Protein AF-A0A9X2Z5C6-F1 (afdb_monomer_lite)

Foldseek 3Di:
DDDDDDDLLRLLCLLVVLQVPDPDHLVRLCVVVVHDSVLSVCSNPPSDCVNSVVSQVSNCVRVPDHDDDDDDDDDDPDD

pLDDT: mean 86.33, std 12.69, range [54.22, 97.69]

Sequence (79 aa):
MKETQYDAEGLREEAATAIEDSPYTQTDVAEQLDVARTSVNRAVNATTPKFEKLRQRIVEHLRGGRVEKRVTFVHVQDE

Structure (mmCIF, N/CA/C/O backbone):
data_AF-A0A9X2Z5C6-F1
#
_entry.id   AF-A0A9X2Z5C6-F1
#
loop_
_atom_site.group_PDB
_atom_site.id
_atom_site.type_symbol
_atom_site.label_atom_id
_atom_site.label_alt_id
_atom_site.label_comp_id
_atom_site.label_asym_id
_atom_site.label_entity_id
_atom_site.label_seq_id
_atom_site.pdbx_PDB_ins_code
_atom_site.Cartn_x
_atom_site.Cartn_y
_atom_site.Cartn_z
_atom_site.occupancy
_atom_site.B_iso_or_equiv
_atom_site.auth_seq_id
_atom_site.auth_comp_id
_atom_site.auth_asym_id
_atom_site.auth_atom_id
_atom_site.pdbx_PDB_model_num
ATOM 1 N N . MET A 1 1 ? -6.236 19.852 -10.881 1.00 55.56 1 MET A N 1
ATOM 2 C CA . MET A 1 1 ? -5.668 18.630 -10.272 1.00 55.56 1 MET A CA 1
ATOM 3 C C . MET A 1 1 ? -4.164 18.808 -10.211 1.00 55.56 1 MET A C 1
ATOM 5 O O . MET A 1 1 ? -3.608 19.333 -11.167 1.00 55.56 1 MET A O 1
ATOM 9 N N . LYS A 1 2 ? -3.533 18.492 -9.078 1.00 61.75 2 LYS A N 1
ATOM 10 C CA . LYS A 1 2 ? -2.078 18.593 -8.912 1.00 61.75 2 LYS A CA 1
ATOM 11 C C . LYS A 1 2 ? -1.482 17.278 -9.417 1.00 61.75 2 LYS A C 1
ATOM 13 O O . LYS A 1 2 ? -1.908 16.224 -8.960 1.00 61.75 2 LYS A O 1
ATOM 18 N N . GLU A 1 3 ? -0.598 17.339 -10.404 1.00 69.31 3 GLU A N 1
ATOM 19 C CA . GLU A 1 3 ? 0.095 16.155 -10.915 1.00 69.31 3 GLU A CA 1
ATOM 20 C C . GLU A 1 3 ? 1.325 15.892 -10.044 1.00 69.31 3 GLU A C 1
ATOM 22 O O . GLU A 1 3 ? 2.160 16.783 -9.883 1.00 69.31 3 GLU A O 1
ATOM 27 N N . THR A 1 4 ? 1.436 14.680 -9.500 1.00 76.81 4 THR A N 1
ATOM 28 C CA . THR A 1 4 ? 2.636 14.221 -8.792 1.00 76.81 4 THR A CA 1
ATOM 29 C C . THR A 1 4 ? 3.260 13.086 -9.590 1.00 76.81 4 THR A C 1
ATOM 31 O O . THR A 1 4 ? 2.577 12.132 -9.959 1.00 76.81 4 THR A O 1
ATOM 34 N N . GLN A 1 5 ? 4.550 13.211 -9.893 1.00 79.50 5 GLN A N 1
ATOM 35 C CA . GLN A 1 5 ? 5.308 12.197 -10.618 1.00 79.50 5 GLN A CA 1
ATOM 36 C C . GLN A 1 5 ? 6.176 11.429 -9.630 1.00 79.50 5 GLN A C 1
ATOM 38 O O . GLN A 1 5 ? 6.888 12.037 -8.835 1.00 79.50 5 GLN A O 1
ATOM 43 N N . TYR A 1 6 ? 6.113 10.104 -9.711 1.00 78.44 6 TYR A N 1
ATOM 44 C CA . TYR A 1 6 ? 6.885 9.201 -8.872 1.00 78.44 6 TYR A CA 1
ATOM 45 C C . TYR A 1 6 ? 7.748 8.306 -9.757 1.00 78.44 6 TYR A C 1
ATOM 47 O O . TYR A 1 6 ? 7.262 7.731 -10.735 1.00 78.44 6 TYR A O 1
ATOM 55 N N . ASP A 1 7 ? 9.017 8.163 -9.399 1.00 86.31 7 ASP A N 1
ATOM 56 C CA . ASP A 1 7 ? 9.845 7.049 -9.839 1.00 86.31 7 ASP A CA 1
ATOM 57 C C . ASP A 1 7 ? 9.526 5.789 -8.999 1.00 86.31 7 ASP A C 1
ATOM 59 O O . ASP A 1 7 ? 8.635 5.788 -8.144 1.00 86.31 7 ASP A O 1
ATOM 63 N N . ALA A 1 8 ? 10.217 4.675 -9.253 1.00 83.81 8 ALA A N 1
ATOM 64 C CA . ALA A 1 8 ? 9.917 3.408 -8.584 1.00 83.81 8 ALA A CA 1
ATOM 65 C C . ALA A 1 8 ? 10.154 3.447 -7.062 1.00 83.81 8 ALA A C 1
ATOM 67 O O . ALA A 1 8 ? 9.443 2.752 -6.323 1.00 83.81 8 ALA A O 1
ATOM 68 N N . GLU A 1 9 ? 11.140 4.227 -6.607 1.00 88.94 9 GLU A N 1
ATOM 69 C CA . GLU A 1 9 ? 11.438 4.424 -5.190 1.00 88.94 9 GLU 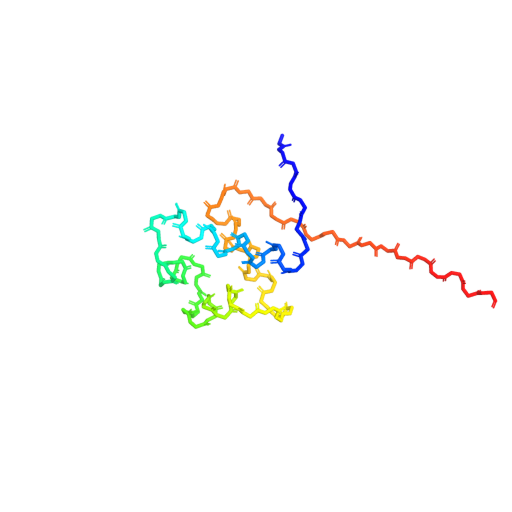A CA 1
ATOM 70 C C . GLU A 1 9 ? 10.455 5.414 -4.569 1.00 88.94 9 GLU A C 1
ATOM 72 O O . GLU A 1 9 ? 9.805 5.061 -3.582 1.00 88.94 9 GLU A O 1
ATOM 77 N N . GLY A 1 10 ? 10.224 6.560 -5.218 1.00 90.88 10 GLY A N 1
ATOM 78 C CA . GLY A 1 10 ? 9.232 7.534 -4.765 1.00 90.88 10 GLY A CA 1
ATOM 79 C C . GLY A 1 10 ? 7.824 6.941 -4.635 1.00 90.88 10 GLY A C 1
ATOM 80 O O . GLY A 1 10 ? 7.115 7.219 -3.673 1.00 90.88 10 GLY A O 1
ATOM 81 N N . LEU A 1 11 ? 7.422 6.041 -5.539 1.00 90.56 11 LEU A N 1
ATOM 82 C CA . LEU A 1 11 ? 6.126 5.357 -5.460 1.00 90.56 11 LEU A CA 1
ATOM 83 C C . LEU A 1 11 ? 6.060 4.356 -4.293 1.00 90.56 11 LEU A C 1
ATOM 85 O O . LEU A 1 11 ? 4.990 4.122 -3.730 1.00 90.56 11 LEU A O 1
ATOM 89 N N . ARG A 1 12 ? 7.186 3.725 -3.939 1.00 94.44 12 ARG A N 1
ATOM 90 C CA . ARG A 1 12 ? 7.272 2.856 -2.755 1.00 94.44 12 ARG A CA 1
ATOM 91 C C . ARG A 1 12 ? 7.115 3.684 -1.486 1.00 94.44 12 ARG A C 1
ATOM 93 O O . ARG A 1 12 ? 6.352 3.282 -0.613 1.00 94.44 12 ARG A O 1
ATOM 100 N N . GLU A 1 13 ? 7.828 4.801 -1.401 1.00 94.38 13 GLU A N 1
ATOM 101 C CA . GLU A 1 13 ? 7.755 5.710 -0.257 1.00 94.38 13 GLU A CA 1
ATOM 102 C C . GLU A 1 13 ? 6.354 6.293 -0.104 1.00 94.38 13 GLU A C 1
ATOM 104 O O . GLU A 1 13 ? 5.776 6.171 0.969 1.00 94.38 13 GLU A O 1
ATOM 109 N N . GLU A 1 14 ? 5.743 6.784 -1.185 1.00 93.38 14 GLU A N 1
ATOM 110 C CA . GLU A 1 14 ? 4.365 7.281 -1.141 1.00 93.38 14 GLU A CA 1
ATOM 111 C C . GLU A 1 14 ? 3.384 6.195 -0.686 1.00 93.38 14 GLU A C 1
ATOM 113 O O . GLU A 1 14 ? 2.502 6.470 0.120 1.00 93.38 14 GLU A O 1
ATOM 118 N N . ALA A 1 15 ? 3.533 4.948 -1.146 1.00 93.75 15 ALA A N 1
ATOM 119 C CA . ALA A 1 15 ? 2.680 3.855 -0.683 1.00 93.75 15 ALA A CA 1
ATOM 120 C C . A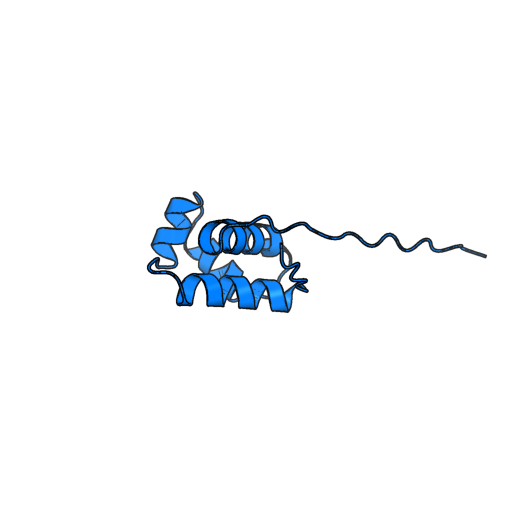LA A 1 15 ? 2.869 3.553 0.814 1.00 93.75 15 ALA A C 1
ATOM 122 O O . ALA A 1 15 ? 1.901 3.195 1.482 1.00 93.75 15 ALA A O 1
ATOM 123 N N . ALA A 1 16 ? 4.088 3.688 1.347 1.00 95.56 16 ALA A N 1
ATOM 124 C CA . ALA A 1 16 ? 4.352 3.537 2.775 1.00 95.56 16 ALA A CA 1
ATOM 125 C C . ALA A 1 16 ? 3.718 4.685 3.576 1.00 95.56 16 ALA A C 1
ATOM 127 O O . ALA A 1 16 ? 2.919 4.428 4.476 1.00 95.56 16 ALA A O 1
ATOM 128 N N . THR A 1 17 ? 3.982 5.930 3.175 1.00 95.19 17 THR A N 1
ATOM 129 C CA . THR A 1 17 ? 3.444 7.134 3.817 1.00 95.19 17 THR A CA 1
ATOM 130 C C . THR A 1 17 ? 1.921 7.186 3.744 1.00 95.19 17 THR A C 1
ATOM 132 O O . THR A 1 17 ? 1.273 7.564 4.710 1.00 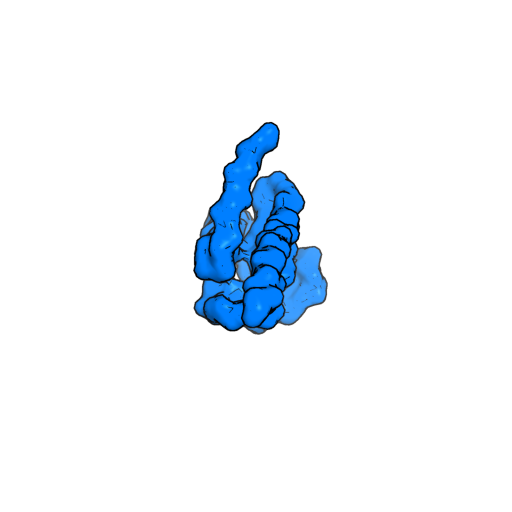95.19 17 THR A O 1
ATOM 135 N N . ALA A 1 18 ? 1.316 6.754 2.635 1.00 94.38 18 ALA A N 1
ATOM 136 C CA . ALA A 1 18 ? -0.135 6.689 2.512 1.00 94.38 18 ALA A CA 1
ATOM 137 C C . ALA A 1 18 ? -0.760 5.742 3.546 1.00 94.38 18 ALA A C 1
ATOM 139 O O . ALA A 1 18 ? -1.827 6.054 4.063 1.00 94.38 18 ALA A O 1
ATOM 140 N N . ILE A 1 19 ? -0.105 4.617 3.867 1.00 94.75 19 ILE A N 1
ATOM 141 C CA . ILE A 1 19 ? -0.562 3.714 4.933 1.00 94.75 19 ILE A CA 1
ATOM 142 C C . ILE A 1 19 ? -0.366 4.369 6.302 1.00 94.75 19 ILE A C 1
ATOM 144 O O . ILE A 1 19 ? -1.300 4.351 7.098 1.00 94.75 19 ILE A O 1
ATOM 148 N N . GLU A 1 20 ? 0.803 4.960 6.567 1.00 95.19 20 GLU A N 1
ATOM 149 C CA . GLU A 1 20 ? 1.118 5.615 7.849 1.00 95.19 20 GLU A CA 1
ATOM 150 C C . GLU A 1 20 ? 0.192 6.799 8.168 1.00 95.19 20 GLU A C 1
ATOM 152 O O . GLU A 1 20 ? -0.216 6.963 9.315 1.00 95.19 20 GLU A O 1
ATOM 157 N N . ASP A 1 21 ? -0.182 7.586 7.157 1.00 95.25 21 ASP A N 1
ATOM 158 C CA . ASP A 1 21 ? -1.116 8.710 7.289 1.00 95.25 21 ASP A CA 1
ATOM 159 C C . ASP A 1 21 ? -2.585 8.265 7.364 1.00 95.25 21 ASP A C 1
ATOM 161 O O . ASP A 1 21 ? -3.470 9.065 7.683 1.00 95.25 21 ASP A O 1
ATOM 165 N N . SER A 1 22 ? -2.876 7.011 7.011 1.00 92.88 22 SER A N 1
ATOM 166 C CA . SER A 1 22 ? -4.237 6.485 7.016 1.00 92.88 22 SER A CA 1
ATOM 167 C C . SER A 1 22 ? -4.615 5.915 8.386 1.00 92.88 22 SER A C 1
ATOM 169 O O . SER A 1 22 ? -3.760 5.438 9.130 1.00 92.88 22 SER A O 1
ATOM 171 N N . PRO A 1 23 ? -5.915 5.858 8.718 1.00 94.75 23 PRO A N 1
ATOM 172 C CA . PRO A 1 23 ? -6.379 5.127 9.896 1.00 94.75 23 PRO A CA 1
ATOM 173 C C . PRO A 1 23 ? -6.303 3.596 9.728 1.00 94.75 23 PRO A C 1
ATOM 175 O O . PRO A 1 23 ? -6.710 2.870 10.633 1.00 94.75 23 PRO A O 1
ATOM 178 N N . TYR A 1 24 ? -5.844 3.095 8.577 1.00 94.50 24 TYR A N 1
ATOM 179 C CA . TYR A 1 24 ? -5.863 1.681 8.219 1.00 94.50 24 TYR A CA 1
ATOM 180 C C . TYR A 1 24 ? -4.492 1.039 8.423 1.00 94.50 24 TYR A C 1
ATOM 182 O O . TYR A 1 24 ? -3.457 1.573 8.028 1.00 94.50 24 TYR A O 1
ATOM 190 N N . THR A 1 25 ? -4.471 -0.163 8.993 1.00 95.69 25 THR A N 1
ATOM 191 C CA . THR A 1 25 ? -3.245 -0.957 9.079 1.00 95.69 25 THR A CA 1
ATOM 192 C C . THR A 1 25 ? -2.928 -1.627 7.740 1.00 95.69 25 THR A C 1
ATOM 194 O O . THR A 1 25 ? -3.772 -1.746 6.852 1.00 95.69 25 THR A O 1
ATOM 197 N N . GLN A 1 26 ? -1.719 -2.183 7.602 1.00 96.12 26 GLN A N 1
ATOM 198 C CA . GLN A 1 26 ? -1.382 -3.030 6.447 1.00 96.12 26 GLN A CA 1
ATOM 199 C C . GLN A 1 26 ? -2.325 -4.234 6.286 1.00 96.12 26 GLN A C 1
ATOM 201 O O . GLN A 1 26 ? -2.440 -4.756 5.181 1.00 96.12 26 GLN A O 1
ATOM 206 N N . THR A 1 27 ? -2.953 -4.705 7.370 1.00 97.69 27 THR A N 1
ATOM 207 C CA . THR A 1 27 ? -3.951 -5.782 7.313 1.00 97.69 27 THR A CA 1
ATOM 208 C C . THR A 1 27 ? -5.250 -5.264 6.707 1.00 97.69 27 THR A C 1
ATOM 210 O O . THR A 1 27 ? -5.710 -5.844 5.731 1.00 97.69 27 THR A O 1
ATOM 213 N N . ASP A 1 28 ? -5.761 -4.130 7.192 1.00 97.31 28 ASP A N 1
ATOM 214 C CA . ASP A 1 28 ? -6.990 -3.518 6.671 1.00 97.31 28 ASP A CA 1
ATOM 215 C C . ASP A 1 28 ? -6.852 -3.183 5.180 1.00 97.31 28 ASP A C 1
ATOM 217 O O . ASP A 1 28 ? -7.725 -3.493 4.375 1.00 97.31 28 ASP A O 1
ATOM 221 N N . VAL A 1 29 ? -5.712 -2.608 4.781 1.00 96.19 29 VAL A N 1
ATOM 222 C CA . VAL A 1 29 ? -5.417 -2.298 3.372 1.00 96.19 29 VAL A CA 1
ATOM 223 C C . VAL A 1 29 ? -5.344 -3.569 2.526 1.00 96.19 29 VAL A C 1
ATOM 225 O O . VAL A 1 29 ? -5.781 -3.576 1.377 1.00 96.19 29 VAL A O 1
ATOM 228 N N . ALA A 1 30 ? -4.804 -4.659 3.074 1.00 97.38 30 ALA A N 1
ATOM 229 C CA . ALA A 1 30 ? -4.749 -5.934 2.373 1.00 97.38 30 ALA A CA 1
ATOM 230 C C . ALA A 1 30 ? -6.152 -6.511 2.136 1.00 97.38 30 ALA A C 1
ATOM 232 O O . ALA A 1 30 ? -6.437 -6.956 1.026 1.00 97.38 30 ALA A O 1
ATOM 233 N N . GLU A 1 31 ? -7.031 -6.439 3.137 1.00 97.31 31 GLU A N 1
ATOM 234 C CA . GLU A 1 31 ? -8.430 -6.862 3.024 1.00 97.31 31 GLU A CA 1
ATOM 235 C C . GLU A 1 31 ? -9.205 -5.988 2.029 1.00 97.31 31 GLU A C 1
ATOM 237 O O . GLU A 1 31 ? -9.877 -6.505 1.141 1.00 97.31 31 GLU A O 1
ATOM 242 N N . GLN A 1 32 ? -9.047 -4.665 2.101 1.00 95.81 32 GLN A N 1
ATOM 243 C CA . GLN A 1 32 ? -9.722 -3.719 1.204 1.00 95.81 32 GLN A CA 1
ATOM 244 C C . GLN A 1 32 ? -9.284 -3.864 -0.261 1.00 95.81 32 GLN A C 1
ATOM 246 O O . GLN A 1 32 ? -10.074 -3.620 -1.173 1.00 95.81 32 GLN A O 1
ATOM 251 N N . LEU A 1 33 ? -8.032 -4.264 -0.501 1.00 95.94 33 LEU A N 1
ATOM 252 C CA . LEU A 1 33 ? -7.489 -4.481 -1.844 1.00 95.94 33 LEU A CA 1
ATOM 253 C C . LEU A 1 33 ? -7.591 -5.936 -2.328 1.00 95.94 33 LEU A C 1
ATOM 255 O O . LEU A 1 33 ? -7.161 -6.205 -3.457 1.00 95.94 33 LEU A O 1
ATOM 259 N N . ASP A 1 34 ? -8.144 -6.840 -1.516 1.00 96.94 34 ASP A N 1
ATOM 260 C CA . ASP A 1 34 ? -8.230 -8.284 -1.773 1.00 96.94 34 ASP A CA 1
ATOM 261 C C . ASP A 1 34 ? -6.857 -8.901 -2.115 1.00 96.94 34 ASP A C 1
ATOM 263 O O . ASP A 1 34 ? -6.628 -9.512 -3.160 1.00 96.94 34 ASP A O 1
ATOM 267 N N . VAL A 1 35 ? -5.868 -8.662 -1.250 1.00 96.44 35 VAL A N 1
ATOM 268 C CA . VAL A 1 35 ? -4.508 -9.202 -1.383 1.00 96.44 35 VAL A CA 1
ATOM 269 C C . VAL A 1 35 ? -3.999 -9.757 -0.057 1.00 96.44 35 VAL A C 1
ATOM 271 O O . VAL A 1 35 ? -4.493 -9.444 1.018 1.00 96.44 35 VAL A O 1
ATOM 274 N N . ALA A 1 36 ? -2.937 -10.561 -0.102 1.00 97.06 36 ALA A N 1
ATOM 275 C CA . ALA A 1 36 ? -2.279 -11.008 1.121 1.00 97.06 36 ALA A CA 1
ATOM 276 C C . ALA A 1 36 ? -1.573 -9.841 1.840 1.00 97.06 36 ALA A C 1
ATOM 278 O O . ALA A 1 36 ? -0.834 -9.077 1.213 1.00 97.06 36 ALA A O 1
ATOM 279 N N . ARG A 1 37 ? -1.669 -9.782 3.176 1.00 96.62 37 ARG A N 1
ATOM 280 C CA . ARG A 1 37 ? -0.902 -8.839 4.020 1.00 96.62 37 ARG A CA 1
ATOM 281 C C . ARG A 1 37 ? 0.599 -8.858 3.707 1.00 96.62 37 ARG A C 1
ATOM 283 O O . ARG A 1 37 ? 1.250 -7.8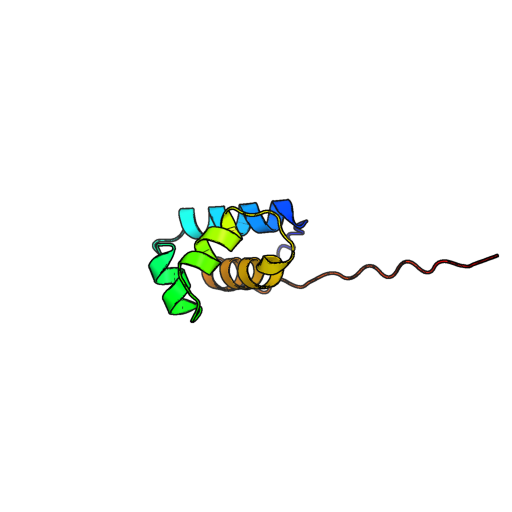19 3.676 1.00 96.62 37 ARG A O 1
ATOM 290 N N . THR A 1 38 ? 1.161 -10.037 3.439 1.00 96.62 38 THR A N 1
ATOM 291 C CA . THR A 1 38 ? 2.578 -10.189 3.066 1.00 96.62 38 THR A CA 1
ATOM 292 C C . THR A 1 38 ? 2.915 -9.505 1.741 1.00 96.62 38 THR A C 1
ATOM 294 O O . THR A 1 38 ? 4.028 -9.004 1.588 1.00 96.62 38 THR A O 1
ATOM 297 N N . SER A 1 39 ? 1.972 -9.431 0.800 1.00 96.25 39 SER A N 1
ATOM 298 C CA . SER A 1 39 ? 2.131 -8.672 -0.443 1.00 96.25 39 SER A CA 1
ATOM 299 C C . SER A 1 39 ? 2.155 -7.171 -0.180 1.00 96.25 39 SER A C 1
ATOM 301 O O . SER A 1 39 ? 3.011 -6.497 -0.743 1.00 96.25 39 SER A O 1
ATOM 303 N N . VAL A 1 40 ? 1.292 -6.658 0.707 1.00 96.50 40 VAL A N 1
ATOM 304 C CA . VAL A 1 40 ? 1.305 -5.240 1.118 1.00 96.50 40 VAL A CA 1
ATOM 305 C C . VAL A 1 40 ? 2.621 -4.897 1.811 1.00 96.50 40 VAL A C 1
ATOM 307 O O . VAL A 1 40 ? 3.303 -3.957 1.412 1.00 96.50 40 VAL A O 1
ATOM 310 N N . ASN A 1 41 ? 3.046 -5.718 2.774 1.00 96.75 41 ASN A N 1
ATOM 311 C CA . ASN A 1 41 ? 4.316 -5.525 3.467 1.00 96.75 41 ASN A CA 1
ATOM 312 C C . ASN A 1 41 ? 5.508 -5.506 2.494 1.00 96.75 41 ASN A C 1
ATOM 314 O O . ASN A 1 41 ? 6.365 -4.628 2.572 1.00 96.75 41 ASN A O 1
ATOM 318 N N . ARG A 1 42 ? 5.553 -6.435 1.532 1.00 96.31 42 ARG A N 1
ATOM 319 C CA . ARG A 1 42 ? 6.602 -6.439 0.503 1.00 96.31 42 ARG A CA 1
ATOM 320 C C . ARG A 1 42 ? 6.497 -5.249 -0.444 1.00 96.31 42 ARG A C 1
ATOM 322 O O . ARG A 1 42 ? 7.532 -4.763 -0.884 1.00 96.31 42 ARG A O 1
ATOM 329 N N . ALA A 1 43 ? 5.293 -4.774 -0.749 1.00 95.50 43 ALA A N 1
ATOM 330 C CA . ALA A 1 43 ? 5.104 -3.625 -1.624 1.00 95.50 43 ALA A CA 1
ATOM 331 C C . ALA A 1 43 ? 5.696 -2.344 -1.036 1.00 95.50 43 ALA A C 1
ATOM 333 O O . ALA A 1 43 ? 6.332 -1.602 -1.780 1.00 95.50 43 ALA A O 1
ATOM 334 N N . VAL A 1 44 ? 5.556 -2.123 0.272 1.00 95.00 44 VAL A N 1
ATOM 335 C CA . VAL A 1 44 ? 6.079 -0.916 0.935 1.00 95.00 44 VAL A CA 1
ATOM 336 C C . VAL A 1 44 ? 7.549 -1.025 1.354 1.00 95.00 44 VAL A C 1
ATOM 338 O O . VAL A 1 44 ? 8.206 -0.009 1.523 1.00 95.00 44 VAL A O 1
ATOM 341 N N . ASN A 1 45 ? 8.103 -2.238 1.469 1.00 93.44 45 ASN A N 1
ATOM 342 C CA . ASN A 1 45 ? 9.499 -2.430 1.891 1.00 93.44 45 ASN A CA 1
ATOM 343 C C . ASN A 1 45 ? 10.466 -2.749 0.741 1.00 93.44 45 ASN A C 1
ATOM 345 O O . ASN A 1 45 ? 11.595 -2.264 0.725 1.00 93.44 45 ASN A O 1
ATOM 349 N N . ALA A 1 46 ? 10.063 -3.581 -0.222 1.00 90.62 46 ALA A N 1
ATOM 350 C CA . ALA A 1 46 ? 10.945 -3.982 -1.315 1.00 90.62 46 ALA A CA 1
ATOM 351 C C . ALA A 1 46 ? 10.985 -2.903 -2.402 1.00 90.62 46 ALA A C 1
ATOM 353 O O . ALA A 1 46 ? 9.987 -2.230 -2.632 1.00 90.62 46 ALA A O 1
ATOM 354 N N . THR A 1 47 ? 12.090 -2.804 -3.141 1.00 81.56 47 THR A N 1
ATOM 355 C CA . THR A 1 47 ? 12.250 -1.911 -4.309 1.00 81.56 47 THR A CA 1
ATOM 356 C C . THR A 1 47 ? 12.000 -2.619 -5.645 1.00 81.56 47 THR A C 1
ATOM 358 O O . THR A 1 47 ? 12.003 -1.996 -6.699 1.00 81.56 47 THR A O 1
ATOM 361 N N . THR A 1 48 ? 11.705 -3.925 -5.627 1.00 85.62 48 THR A N 1
ATOM 362 C CA . THR A 1 48 ? 11.471 -4.706 -6.854 1.00 85.62 48 THR A CA 1
ATOM 363 C C . THR A 1 48 ? 10.265 -4.187 -7.660 1.00 85.62 48 THR A C 1
ATOM 365 O O . THR A 1 48 ? 9.233 -3.857 -7.059 1.00 85.62 48 THR A O 1
ATOM 368 N N . PRO A 1 49 ? 10.337 -4.170 -9.008 1.00 85.88 49 PRO A N 1
ATOM 369 C CA . PRO A 1 49 ? 9.243 -3.713 -9.874 1.00 85.88 49 PRO A CA 1
ATOM 370 C C . PRO A 1 49 ? 7.991 -4.599 -9.803 1.00 85.88 49 PRO A C 1
ATOM 372 O O . PRO A 1 49 ? 6.898 -4.157 -10.146 1.00 85.88 49 PRO A O 1
ATOM 375 N N . LYS A 1 50 ? 8.104 -5.838 -9.301 1.00 90.25 50 LYS A N 1
ATOM 376 C CA . LYS A 1 50 ? 6.968 -6.767 -9.154 1.00 90.25 50 LYS A CA 1
ATOM 377 C C . LYS A 1 50 ? 5.799 -6.175 -8.353 1.00 90.25 50 LYS A C 1
ATOM 379 O O . LYS A 1 50 ? 4.653 -6.548 -8.597 1.00 90.25 50 LYS A O 1
ATOM 384 N N . PHE A 1 51 ? 6.077 -5.278 -7.407 1.00 93.44 51 PHE A N 1
ATOM 385 C CA . PHE A 1 51 ? 5.054 -4.673 -6.550 1.00 93.44 51 PHE A CA 1
ATOM 386 C C . PHE A 1 51 ? 4.596 -3.286 -7.005 1.00 93.44 51 PHE A C 1
ATOM 388 O O . PHE A 1 51 ? 3.739 -2.708 -6.348 1.00 93.44 51 PHE A O 1
ATOM 395 N N . GLU A 1 52 ? 5.097 -2.768 -8.129 1.00 91.31 52 GLU A N 1
ATOM 396 C CA . GLU A 1 52 ? 4.743 -1.435 -8.639 1.00 91.31 52 GLU A CA 1
ATOM 397 C C . GLU A 1 52 ? 3.223 -1.261 -8.768 1.00 91.31 52 GLU A C 1
ATOM 399 O O . GLU A 1 52 ? 2.659 -0.337 -8.191 1.00 91.31 52 GLU A O 1
ATOM 404 N N . LYS A 1 53 ? 2.534 -2.215 -9.409 1.00 92.00 53 LYS A N 1
ATOM 405 C CA . LYS A 1 53 ? 1.066 -2.184 -9.538 1.00 92.00 53 LYS A CA 1
ATOM 406 C C . LYS A 1 53 ? 0.340 -2.196 -8.191 1.00 92.00 53 LYS A C 1
ATOM 408 O O . LYS A 1 53 ? -0.714 -1.588 -8.062 1.00 92.00 53 LYS A O 1
ATOM 413 N N . LEU A 1 54 ? 0.872 -2.906 -7.194 1.00 95.12 54 LEU A N 1
ATOM 414 C CA . LEU A 1 54 ? 0.257 -2.938 -5.867 1.00 95.12 54 LEU A CA 1
ATOM 415 C C . LEU A 1 54 ? 0.480 -1.612 -5.127 1.00 95.12 54 LEU A C 1
ATOM 417 O O . LEU A 1 54 ? -0.451 -1.121 -4.504 1.00 95.12 54 LEU A O 1
ATOM 421 N N . ARG A 1 55 ? 1.662 -0.995 -5.253 1.00 95.00 55 ARG A N 1
ATOM 422 C CA . ARG A 1 55 ? 1.928 0.350 -4.714 1.00 95.00 55 ARG A CA 1
ATOM 423 C C . ARG A 1 55 ? 0.985 1.388 -5.320 1.00 95.00 55 ARG A C 1
ATOM 425 O O . ARG A 1 55 ? 0.408 2.162 -4.572 1.00 95.00 55 ARG A O 1
ATOM 432 N N . GLN A 1 56 ? 0.767 1.345 -6.639 1.00 93.00 56 GLN A N 1
ATOM 433 C CA . GLN A 1 56 ? -0.215 2.205 -7.316 1.00 93.00 56 GLN A CA 1
ATOM 434 C C . GLN A 1 56 ? -1.596 2.049 -6.682 1.00 93.00 56 GLN A C 1
ATOM 436 O O . GLN A 1 56 ? -2.137 3.024 -6.177 1.00 93.00 56 GLN A O 1
ATOM 441 N N . ARG A 1 57 ? -2.099 0.811 -6.580 1.00 94.44 57 ARG A N 1
ATOM 442 C CA . ARG A 1 57 ? -3.409 0.539 -5.969 1.00 94.44 57 ARG A CA 1
ATOM 443 C C . ARG A 1 57 ? -3.519 1.044 -4.529 1.00 94.44 57 ARG A C 1
ATOM 445 O O . ARG A 1 57 ? -4.569 1.555 -4.166 1.00 94.44 57 ARG A O 1
ATOM 452 N N . ILE A 1 58 ? -2.465 0.908 -3.718 1.00 94.69 58 ILE A N 1
ATOM 453 C CA . ILE A 1 58 ? -2.434 1.424 -2.337 1.00 94.69 58 ILE A CA 1
ATOM 454 C C . ILE A 1 58 ? -2.580 2.950 -2.333 1.00 94.69 58 ILE A C 1
ATOM 456 O O . ILE A 1 58 ? -3.433 3.478 -1.624 1.00 94.69 58 ILE A O 1
ATOM 460 N N . VAL A 1 59 ? -1.787 3.653 -3.144 1.00 93.25 59 VAL A N 1
ATOM 461 C CA . VAL A 1 59 ? -1.823 5.121 -3.226 1.00 93.25 59 VAL A CA 1
ATOM 462 C C . VAL A 1 59 ? -3.171 5.611 -3.759 1.00 93.25 59 VAL A C 1
ATOM 464 O O . VAL A 1 59 ? -3.767 6.509 -3.172 1.00 93.25 59 VAL A O 1
ATOM 467 N N . GLU A 1 60 ? -3.688 4.997 -4.824 1.00 92.81 60 GLU A N 1
ATOM 468 C CA . GLU A 1 60 ? -4.992 5.332 -5.415 1.00 92.81 60 GLU A CA 1
ATOM 469 C C . GLU A 1 60 ? -6.135 5.169 -4.409 1.00 92.81 60 GLU A C 1
ATOM 471 O O . GLU A 1 60 ? -6.989 6.050 -4.284 1.00 92.81 60 GLU A O 1
ATOM 476 N N . HIS A 1 61 ? -6.115 4.061 -3.665 1.00 93.75 61 HIS A N 1
ATOM 477 C CA . HIS A 1 61 ? -7.124 3.723 -2.667 1.00 93.75 61 HIS A CA 1
ATOM 478 C C . HIS A 1 61 ? -7.100 4.661 -1.456 1.00 93.75 61 HIS A C 1
ATOM 480 O O . HIS A 1 61 ? -8.156 5.073 -0.983 1.00 93.75 61 HIS A O 1
ATOM 486 N N . LEU A 1 62 ? -5.911 5.031 -0.966 1.00 92.69 62 LEU A N 1
ATOM 487 C CA . LEU A 1 62 ? -5.766 5.805 0.273 1.00 92.69 62 LEU A CA 1
ATOM 488 C C . LEU A 1 62 ? -5.743 7.324 0.069 1.00 92.69 62 LEU A C 1
ATOM 490 O O . LEU A 1 62 ? -6.212 8.059 0.935 1.00 92.69 62 LEU A O 1
ATOM 494 N N . ARG A 1 63 ? -5.208 7.822 -1.052 1.00 88.06 63 ARG A N 1
ATOM 495 C CA . ARG A 1 63 ? -5.094 9.269 -1.315 1.00 88.06 63 ARG A CA 1
ATOM 496 C C . ARG A 1 63 ? -6.252 9.836 -2.132 1.00 88.06 63 ARG A C 1
ATOM 498 O O . ARG A 1 63 ? -6.397 11.053 -2.190 1.00 88.06 63 ARG A O 1
ATOM 505 N N . GLY A 1 64 ? -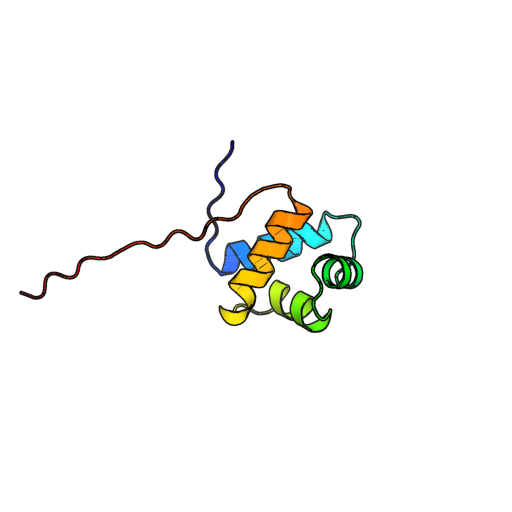7.075 8.983 -2.743 1.00 75.50 64 GLY A N 1
ATOM 506 C CA . GLY A 1 64 ? -8.176 9.416 -3.598 1.00 75.50 64 GLY A CA 1
ATOM 507 C C . GLY A 1 64 ? -7.656 10.036 -4.894 1.00 75.50 64 GLY A C 1
ATOM 508 O O . GLY A 1 64 ? -7.540 11.253 -5.029 1.00 75.50 64 GLY A O 1
ATOM 509 N N . GLY A 1 65 ? -7.335 9.188 -5.869 1.00 73.44 65 GLY A N 1
ATOM 510 C CA . GLY A 1 65 ? -6.830 9.610 -7.174 1.00 73.44 65 GLY A CA 1
ATOM 511 C C . GLY A 1 65 ? -6.538 8.426 -8.090 1.00 73.44 65 GLY A C 1
ATOM 512 O O . GLY A 1 65 ? -6.789 7.280 -7.725 1.00 73.44 65 GLY A O 1
ATOM 513 N N . ARG A 1 66 ? -6.009 8.710 -9.284 1.00 72.50 66 ARG A N 1
ATOM 514 C CA . ARG A 1 66 ? -5.538 7.694 -10.234 1.00 72.50 66 ARG A CA 1
ATOM 515 C C . ARG A 1 66 ? -4.040 7.858 -10.448 1.00 72.50 66 ARG A C 1
ATOM 517 O O . ARG A 1 66 ? -3.587 8.963 -10.742 1.00 72.50 66 ARG A O 1
ATOM 524 N N . VAL A 1 67 ? -3.286 6.773 -10.321 1.00 74.12 67 VAL A N 1
ATOM 525 C CA . VAL A 1 67 ? -1.847 6.756 -10.596 1.00 74.12 67 VAL A CA 1
ATOM 526 C C . VAL A 1 67 ? -1.650 6.185 -11.994 1.00 74.12 67 VAL A C 1
ATOM 528 O O . VAL A 1 67 ? -1.858 4.999 -12.241 1.00 74.12 67 VAL A O 1
ATOM 531 N N . GLU A 1 68 ? -1.259 7.038 -12.939 1.00 74.31 68 GLU A N 1
ATOM 532 C CA . GLU A 1 68 ? -1.031 6.630 -14.325 1.00 74.31 68 GLU A CA 1
ATOM 533 C C . GLU A 1 68 ? 0.448 6.328 -14.579 1.00 74.31 68 GLU A C 1
ATOM 535 O O . GLU A 1 68 ? 1.337 7.120 -14.263 1.00 74.31 68 GLU A O 1
ATOM 540 N N . LYS A 1 69 ? 0.729 5.173 -15.190 1.00 69.25 69 LYS A N 1
ATOM 541 C CA . LYS A 1 69 ? 2.086 4.826 -15.617 1.00 69.25 69 LYS A CA 1
ATOM 542 C C . LYS A 1 69 ? 2.450 5.628 -16.867 1.00 69.25 69 LYS A C 1
ATOM 544 O O . LYS A 1 69 ? 1.895 5.380 -17.936 1.00 69.25 69 LYS A O 1
ATOM 549 N N . ARG A 1 70 ? 3.423 6.537 -16.760 1.00 63.72 70 ARG A N 1
ATOM 550 C CA . ARG A 1 70 ? 4.035 7.175 -17.935 1.00 63.72 70 ARG A CA 1
ATOM 551 C C . ARG A 1 70 ? 5.031 6.228 -18.594 1.00 63.72 70 ARG A C 1
ATOM 553 O O . ARG A 1 70 ? 5.926 5.703 -17.939 1.00 63.72 70 ARG A O 1
ATOM 560 N N . VAL A 1 71 ? 4.865 6.014 -19.896 1.00 61.91 71 VAL A N 1
ATOM 561 C CA . VAL A 1 71 ? 5.795 5.251 -20.734 1.00 61.91 71 VAL A CA 1
ATOM 562 C C . VAL A 1 71 ? 6.454 6.235 -21.693 1.00 61.91 71 VAL A C 1
ATOM 564 O O . VAL A 1 71 ? 5.773 6.839 -22.518 1.00 61.91 71 VAL A O 1
ATOM 567 N N . THR A 1 72 ? 7.767 6.418 -21.570 1.00 58.56 72 THR A N 1
ATOM 568 C CA . THR A 1 72 ? 8.545 7.246 -22.498 1.00 58.56 72 THR A CA 1
ATOM 569 C C . THR A 1 72 ? 9.054 6.357 -23.627 1.00 58.56 72 THR A C 1
ATOM 571 O O . THR A 1 72 ? 9.845 5.446 -23.390 1.00 58.56 72 THR A O 1
ATOM 574 N N . PHE A 1 73 ? 8.596 6.600 -24.854 1.00 61.94 73 PHE A N 1
ATOM 575 C CA . PHE A 1 73 ? 9.127 5.932 -26.039 1.00 61.94 73 PHE A CA 1
ATOM 576 C C . PHE A 1 73 ? 10.416 6.637 -26.468 1.00 61.94 73 PHE A C 1
ATOM 578 O O . PHE A 1 73 ? 10.381 7.808 -26.839 1.00 61.94 73 PHE A O 1
ATOM 585 N N . VAL A 1 74 ? 11.547 5.934 -26.419 1.00 70.19 74 VAL A N 1
ATOM 586 C CA . VAL A 1 74 ? 12.808 6.410 -27.003 1.00 70.19 74 VAL A CA 1
ATOM 587 C C . VAL A 1 74 ? 12.923 5.796 -28.393 1.00 70.19 74 VAL A C 1
ATOM 589 O O . VAL A 1 74 ? 13.046 4.580 -28.525 1.00 70.19 74 VAL A O 1
ATOM 592 N N . HIS A 1 75 ? 12.825 6.626 -29.431 1.00 64.12 75 HIS A N 1
ATOM 593 C CA . HIS A 1 75 ? 13.089 6.199 -30.801 1.00 64.12 75 HIS A CA 1
ATOM 594 C C . HIS A 1 75 ? 14.606 6.142 -30.990 1.00 64.12 75 HIS A C 1
ATOM 596 O O . HIS A 1 75 ? 15.262 7.181 -31.010 1.00 64.12 75 HIS A O 1
ATOM 602 N N . VAL A 1 76 ? 15.162 4.935 -31.075 1.00 68.00 76 VAL A N 1
ATOM 603 C CA . VAL A 1 76 ? 16.568 4.733 -31.435 1.00 68.00 76 VAL A CA 1
ATOM 604 C C . VAL A 1 76 ? 16.608 4.650 -32.959 1.00 68.00 76 VAL A C 1
ATOM 606 O O . VAL A 1 76 ? 16.080 3.700 -33.534 1.00 68.00 76 VAL A O 1
ATOM 609 N N . GLN A 1 77 ? 17.125 5.689 -33.614 1.00 61.56 77 GLN A N 1
ATOM 610 C CA . GLN A 1 77 ? 17.538 5.582 -35.012 1.00 61.56 77 GLN A CA 1
ATOM 611 C C . GLN A 1 77 ? 18.863 4.818 -35.002 1.00 61.56 77 GLN A C 1
ATOM 613 O O . GLN A 1 77 ? 19.863 5.346 -34.524 1.00 61.56 77 GLN A O 1
ATOM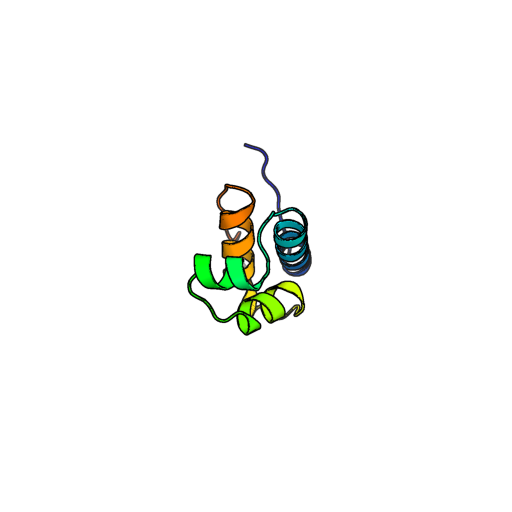 618 N N . ASP A 1 78 ? 18.835 3.560 -35.436 1.00 60.12 78 ASP A N 1
ATOM 619 C CA . ASP A 1 78 ? 20.043 2.862 -35.878 1.00 60.12 78 ASP A CA 1
ATOM 620 C C . ASP A 1 78 ? 20.490 3.556 -37.177 1.00 60.12 78 ASP A C 1
ATOM 622 O O . ASP A 1 78 ? 19.728 3.582 -38.150 1.00 60.12 78 ASP A O 1
ATOM 626 N N . GLU A 1 79 ? 21.667 4.188 -37.148 1.00 54.22 79 GLU A N 1
ATOM 627 C CA . GLU A 1 79 ? 22.403 4.631 -38.344 1.00 54.22 79 GLU A CA 1
ATOM 628 C C . GLU A 1 79 ? 23.148 3.457 -38.989 1.00 54.22 79 GLU A C 1
ATOM 630 O O . GLU A 1 79 ? 23.799 2.685 -38.245 1.00 54.22 79 GLU A O 1
#

Secondary structure (DSSP, 8-state):
-------HHHHHHHHHHHHHTSS--HHHHHHHTTS-HHHHHHHHH---GGGHHHHHHHHHHHHTS--------------

Radius of gyration: 14.48 Å; chains: 1; bounding box: 32×30×48 Å

Organism: NCBI:txid146919